Protein AF-A0A363TYN7-F1 (afdb_monomer_lite)

Structure (mmCIF, N/CA/C/O backbone):
data_AF-A0A363TYN7-F1
#
_entry.id   AF-A0A363TYN7-F1
#
loop_
_atom_site.group_PDB
_atom_site.id
_atom_site.type_symbol
_atom_site.label_atom_id
_atom_site.label_alt_id
_atom_site.label_comp_id
_atom_site.label_asym_id
_atom_site.label_entity_id
_atom_site.label_seq_id
_atom_site.pdbx_PDB_ins_code
_atom_site.Cartn_x
_atom_site.Cartn_y
_atom_site.Cartn_z
_atom_site.occupancy
_atom_site.B_iso_or_equiv
_atom_site.auth_seq_id
_atom_site.auth_comp_id
_atom_site.auth_asym_id
_atom_site.auth_atom_id
_atom_site.pdbx_PDB_model_num
ATOM 1 N N . MET A 1 1 ? 6.052 4.301 8.843 1.00 68.50 1 MET A N 1
ATOM 2 C CA . MET A 1 1 ? 6.081 3.186 9.827 1.00 68.50 1 MET A CA 1
ATOM 3 C C . MET A 1 1 ? 6.102 1.878 9.068 1.00 68.50 1 MET A C 1
ATOM 5 O O . MET A 1 1 ? 5.502 1.832 8.004 1.00 68.50 1 MET A O 1
ATOM 9 N N . SER A 1 2 ? 6.753 0.833 9.582 1.00 78.62 2 SER A N 1
ATOM 10 C CA . SER A 1 2 ? 6.806 -0.447 8.875 1.00 78.62 2 SER A CA 1
ATOM 11 C C . SER A 1 2 ? 6.422 -1.623 9.765 1.00 78.62 2 SER A C 1
ATOM 13 O O . SER A 1 2 ? 6.964 -1.758 10.860 1.00 78.62 2 SER A O 1
ATOM 15 N N . VAL A 1 3 ? 5.502 -2.464 9.289 1.00 82.12 3 VAL A N 1
ATOM 16 C CA . VAL A 1 3 ? 4.878 -3.551 10.066 1.00 82.12 3 VAL A CA 1
ATOM 17 C C . VAL A 1 3 ? 5.008 -4.894 9.355 1.00 82.12 3 VAL A C 1
ATOM 19 O O . VAL A 1 3 ? 5.183 -4.961 8.132 1.00 82.12 3 VAL A O 1
ATOM 22 N N . ARG A 1 4 ? 4.943 -5.983 10.124 1.00 81.69 4 ARG A N 1
ATOM 23 C CA . ARG A 1 4 ? 4.838 -7.339 9.577 1.00 81.69 4 ARG A CA 1
ATOM 24 C C . ARG A 1 4 ? 3.369 -7.706 9.415 1.00 81.69 4 ARG A C 1
ATOM 26 O O . ARG A 1 4 ? 2.506 -7.162 10.092 1.00 81.69 4 ARG A O 1
ATOM 33 N N . ALA A 1 5 ? 3.094 -8.685 8.558 1.00 77.62 5 ALA A N 1
ATOM 34 C CA . ALA A 1 5 ? 1.731 -9.171 8.349 1.00 77.62 5 ALA A CA 1
ATOM 35 C C . ALA A 1 5 ? 1.074 -9.716 9.635 1.00 77.62 5 ALA A C 1
ATOM 37 O O . ALA A 1 5 ? -0.134 -9.599 9.782 1.00 77.62 5 ALA A O 1
ATOM 38 N N . ALA A 1 6 ? 1.862 -10.271 10.565 1.00 81.06 6 ALA A N 1
ATOM 39 C CA . ALA A 1 6 ? 1.366 -10.780 11.848 1.00 81.06 6 ALA A CA 1
ATOM 40 C C . ALA A 1 6 ? 0.877 -9.677 12.805 1.00 81.06 6 ALA A C 1
ATOM 42 O O . ALA A 1 6 ? 0.090 -9.964 13.699 1.00 81.06 6 ALA A O 1
ATOM 43 N N . ASP A 1 7 ? 1.323 -8.435 12.596 1.00 86.19 7 ASP A N 1
ATOM 44 C CA . ASP A 1 7 ? 0.982 -7.285 13.440 1.00 86.19 7 ASP A CA 1
ATOM 45 C C . ASP A 1 7 ? -0.185 -6.470 12.849 1.00 86.19 7 ASP A C 1
ATOM 47 O O . ASP A 1 7 ? -0.575 -5.438 13.395 1.00 86.19 7 ASP A O 1
ATOM 51 N N . LEU A 1 8 ? -0.722 -6.894 11.698 1.00 89.25 8 LEU A N 1
ATOM 52 C CA . LEU A 1 8 ? -1.846 -6.228 11.053 1.00 89.25 8 LEU A CA 1
ATOM 53 C C . LEU A 1 8 ? -3.171 -6.628 11.711 1.00 89.25 8 LEU A C 1
ATOM 55 O O . LEU A 1 8 ? -3.348 -7.784 12.104 1.00 89.25 8 LEU A O 1
ATOM 59 N N . PRO A 1 9 ? -4.141 -5.703 11.785 1.00 90.12 9 PRO A N 1
ATOM 60 C CA . PRO A 1 9 ? -5.463 -6.032 12.282 1.00 90.12 9 PRO A CA 1
ATOM 61 C C . PRO A 1 9 ? -6.155 -7.031 11.347 1.00 90.12 9 PRO A C 1
ATOM 63 O O . PRO A 1 9 ? -5.945 -7.039 10.133 1.00 90.12 9 PRO A O 1
ATOM 66 N N . SER A 1 10 ? -7.047 -7.850 11.905 1.00 91.12 10 SER A N 1
ATOM 67 C CA . SER A 1 10 ? -7.857 -8.797 11.126 1.00 91.12 10 SER A CA 1
ATOM 68 C C . SER A 1 10 ? -8.900 -8.113 10.234 1.00 91.12 10 SER A C 1
ATOM 70 O O . SER A 1 10 ? -9.431 -8.731 9.311 1.00 91.12 10 SER A O 1
ATOM 72 N N . ARG A 1 11 ? -9.211 -6.841 10.510 1.00 94.31 11 ARG A N 1
ATOM 73 C CA . ARG A 1 11 ? -10.128 -5.997 9.740 1.00 94.31 11 ARG A CA 1
ATOM 74 C C . ARG A 1 11 ? -9.525 -4.614 9.568 1.00 94.31 11 ARG A C 1
ATOM 76 O O . ARG A 1 11 ? -8.913 -4.084 10.491 1.00 94.31 11 ARG A O 1
ATOM 83 N N . PHE A 1 12 ? -9.760 -4.020 8.407 1.00 95.50 12 PHE A N 1
ATOM 84 C CA . PHE A 1 12 ? -9.336 -2.659 8.112 1.00 95.50 12 PHE A CA 1
ATOM 85 C C . PHE A 1 12 ? -10.533 -1.709 8.118 1.00 95.50 12 PHE A C 1
ATOM 87 O O . PHE A 1 12 ? -11.638 -2.124 7.751 1.00 95.50 12 PHE A O 1
ATOM 94 N N . PRO A 1 13 ? -10.332 -0.441 8.510 1.00 97.00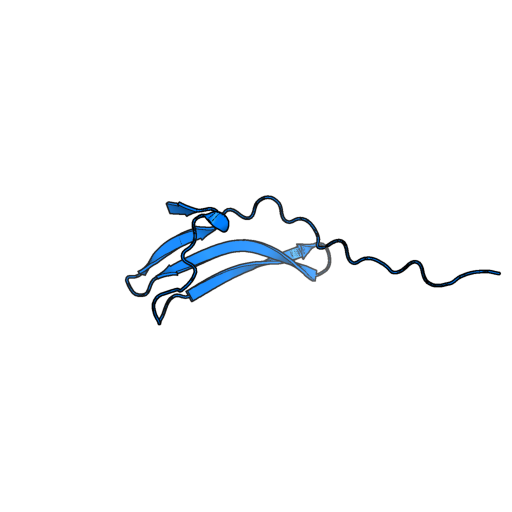 13 PRO A N 1
ATOM 95 C CA . PRO A 1 13 ? -11.316 0.604 8.278 1.00 97.00 13 PRO A CA 1
ATOM 96 C C . PRO A 1 13 ? -11.715 0.682 6.800 1.00 97.00 13 PRO A C 1
ATOM 98 O O . PRO A 1 13 ? -10.893 0.490 5.899 1.00 97.00 13 PRO A O 1
ATOM 101 N N . VAL A 1 14 ? -12.983 1.001 6.541 1.00 97.56 14 VAL A N 1
ATOM 102 C CA . VAL A 1 14 ? -13.451 1.261 5.175 1.00 97.56 14 VAL A CA 1
ATOM 103 C C . VAL A 1 14 ? -12.663 2.439 4.601 1.00 97.56 14 VAL A C 1
ATOM 105 O O . VAL A 1 14 ? -12.535 3.477 5.244 1.00 97.56 14 VAL A O 1
ATOM 108 N N . GLY A 1 15 ? -12.121 2.262 3.394 1.00 96.69 15 GLY A N 1
ATOM 109 C CA . GLY A 1 15 ? -11.276 3.254 2.725 1.00 96.69 15 GLY A CA 1
ATOM 110 C C . GLY A 1 15 ? -9.772 2.993 2.836 1.00 96.69 15 GLY A C 1
ATOM 111 O O . GLY A 1 15 ? -9.007 3.659 2.138 1.00 96.69 15 GLY A O 1
ATOM 112 N N . THR A 1 16 ? -9.328 2.009 3.631 1.00 97.44 16 THR A N 1
ATOM 113 C CA . THR A 1 16 ? -7.928 1.568 3.590 1.00 97.44 16 THR A CA 1
ATOM 114 C C . THR A 1 16 ? -7.586 1.006 2.208 1.00 97.44 16 THR A C 1
ATOM 116 O O . THR A 1 16 ? -8.290 0.144 1.679 1.00 97.44 16 THR A O 1
ATOM 119 N N . LYS A 1 17 ? -6.473 1.463 1.633 1.00 97.12 17 LYS A N 1
ATOM 120 C CA . LYS A 1 17 ? -5.951 1.004 0.341 1.00 97.12 17 LYS A CA 1
ATOM 121 C C . LYS A 1 17 ? -4.729 0.125 0.553 1.00 97.12 17 LYS A C 1
ATOM 123 O O . LYS A 1 17 ? -3.824 0.501 1.292 1.00 97.12 17 LYS A O 1
ATOM 128 N N . TYR A 1 18 ? -4.684 -1.008 -0.139 1.00 95.12 18 TYR A N 1
ATOM 129 C CA . TYR A 1 18 ? -3.482 -1.824 -0.275 1.00 95.12 18 TYR A CA 1
ATOM 130 C C . TYR A 1 18 ? -2.814 -1.496 -1.604 1.00 95.12 18 TYR A C 1
ATOM 132 O O . TYR A 1 18 ? -3.406 -1.704 -2.662 1.00 95.12 18 TYR A O 1
ATOM 140 N N . VAL A 1 19 ? -1.601 -0.957 -1.541 1.00 95.19 19 VAL A N 1
ATOM 141 C CA . VAL A 1 19 ? -0.862 -0.516 -2.719 1.00 95.19 19 VAL A CA 1
ATOM 142 C C . VAL A 1 19 ? 0.313 -1.447 -2.958 1.00 95.19 19 VAL A C 1
ATOM 144 O O . VAL A 1 19 ? 1.091 -1.754 -2.050 1.00 95.19 19 VAL A O 1
ATOM 147 N N . VAL A 1 20 ? 0.428 -1.884 -4.208 1.00 92.75 20 VAL A N 1
ATOM 148 C CA . VAL A 1 20 ? 1.564 -2.637 -4.724 1.00 92.75 20 VAL A CA 1
ATOM 149 C C . VAL A 1 20 ? 2.145 -1.825 -5.864 1.00 92.75 20 VAL A C 1
ATOM 151 O O . VAL A 1 20 ? 1.469 -1.578 -6.858 1.00 92.75 20 VAL A O 1
ATOM 154 N N . GLU A 1 21 ? 3.394 -1.417 -5.707 1.00 91.69 21 GLU A N 1
ATOM 155 C CA . GLU A 1 21 ? 4.155 -0.763 -6.762 1.00 91.69 21 GLU A CA 1
ATOM 156 C C . GLU A 1 21 ? 5.088 -1.792 -7.379 1.00 91.69 21 GLU A C 1
ATOM 158 O O . GLU A 1 21 ? 5.760 -2.551 -6.671 1.00 91.69 21 GLU A O 1
ATOM 163 N N . GLY A 1 22 ? 5.122 -1.826 -8.704 1.00 90.25 22 GLY A N 1
ATOM 164 C CA . GLY A 1 22 ? 6.022 -2.683 -9.450 1.00 90.25 22 GLY A CA 1
ATOM 165 C C . GLY A 1 22 ? 6.519 -2.002 -10.711 1.00 90.25 22 GLY A C 1
ATOM 166 O O . GLY A 1 22 ? 5.948 -1.009 -11.157 1.00 90.25 22 GLY A O 1
ATOM 167 N N . ASP A 1 23 ? 7.591 -2.554 -11.255 1.00 88.81 23 ASP A N 1
ATOM 168 C CA . ASP A 1 23 ? 8.193 -2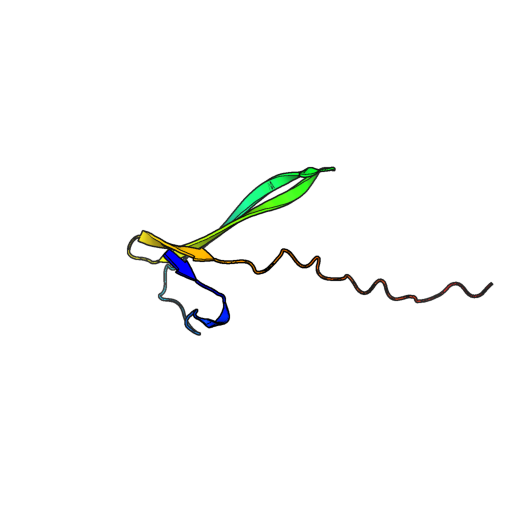.145 -12.513 1.00 88.81 23 ASP A CA 1
ATOM 169 C C . ASP A 1 23 ? 8.356 -3.338 -13.464 1.00 88.81 23 ASP A C 1
ATOM 171 O O . ASP A 1 23 ? 8.116 -4.504 -13.108 1.00 88.81 23 ASP A O 1
ATOM 175 N N . ASP A 1 24 ? 8.745 -3.026 -14.699 1.00 88.94 24 ASP A N 1
ATOM 176 C CA . ASP A 1 24 ? 9.093 -4.019 -15.705 1.00 88.94 24 ASP A CA 1
ATOM 177 C C . ASP A 1 24 ? 10.429 -4.669 -15.336 1.00 88.94 24 ASP A C 1
ATOM 179 O O . ASP A 1 24 ? 11.521 -4.212 -15.679 1.00 88.94 24 ASP A O 1
ATOM 183 N N . GLY A 1 25 ? 10.334 -5.764 -14.590 1.00 80.94 25 GLY A N 1
ATOM 184 C CA . GLY A 1 25 ? 11.468 -6.593 -14.234 1.00 80.94 25 GLY A CA 1
ATOM 185 C C . GLY A 1 25 ? 12.013 -7.399 -15.422 1.00 80.94 25 GLY A C 1
ATOM 186 O O . GLY A 1 25 ? 11.440 -7.426 -16.519 1.00 80.94 25 GLY A O 1
ATOM 187 N N . PRO A 1 26 ? 13.134 -8.115 -15.217 1.00 81.62 26 PRO A N 1
ATOM 188 C CA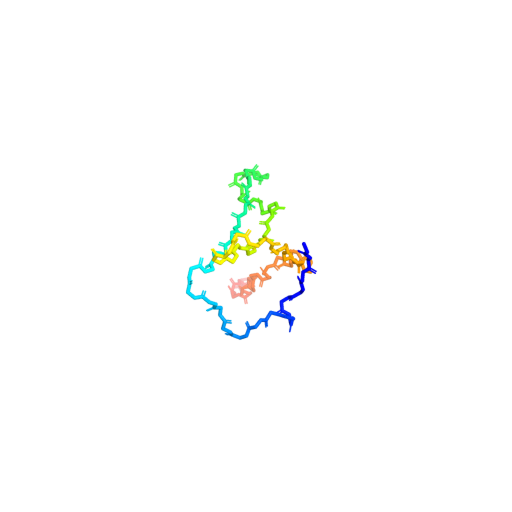 . PRO A 1 26 ? 13.829 -8.829 -16.283 1.00 81.62 26 PRO A CA 1
ATOM 189 C C . PRO A 1 26 ? 12.916 -9.784 -17.068 1.00 81.62 26 PRO A C 1
ATOM 191 O O . PRO A 1 26 ? 12.215 -10.619 -16.489 1.00 81.62 26 PRO A O 1
ATOM 194 N N . GLY A 1 27 ? 12.954 -9.677 -18.399 1.00 84.25 27 GLY A N 1
ATOM 195 C CA . GLY A 1 27 ? 12.153 -10.510 -19.301 1.00 84.25 27 GLY A CA 1
ATOM 196 C C . GLY A 1 27 ? 10.660 -10.165 -19.322 1.00 84.25 27 GLY A C 1
ATOM 197 O O . GLY A 1 27 ? 9.849 -11.060 -19.557 1.00 84.25 27 GLY A O 1
ATOM 198 N N . GLY A 1 28 ? 10.295 -8.911 -19.030 1.00 84.19 28 GLY A N 1
ATOM 199 C CA . GLY A 1 28 ? 8.902 -8.444 -19.028 1.00 84.19 28 GLY A CA 1
ATOM 200 C C . GLY A 1 28 ? 8.080 -8.992 -17.861 1.00 84.19 28 GLY A C 1
ATOM 201 O O . GLY A 1 28 ? 6.856 -9.080 -17.939 1.00 84.19 28 GLY A O 1
ATOM 202 N N . ARG A 1 29 ? 8.744 -9.433 -16.786 1.00 84.56 29 ARG A N 1
ATOM 203 C CA . ARG A 1 29 ? 8.071 -9.933 -15.584 1.00 84.56 29 ARG A CA 1
ATOM 204 C C . ARG A 1 29 ? 7.901 -8.797 -14.594 1.00 84.56 29 ARG A C 1
ATOM 206 O O . ARG A 1 29 ? 8.890 -8.181 -14.224 1.00 84.56 29 ARG A O 1
ATOM 213 N N . LEU A 1 30 ? 6.682 -8.603 -14.094 1.00 84.75 30 LEU A N 1
ATOM 214 C CA . LEU A 1 30 ? 6.409 -7.644 -13.026 1.00 84.75 30 LEU A CA 1
ATOM 215 C C . LEU A 1 30 ? 7.320 -7.912 -11.818 1.00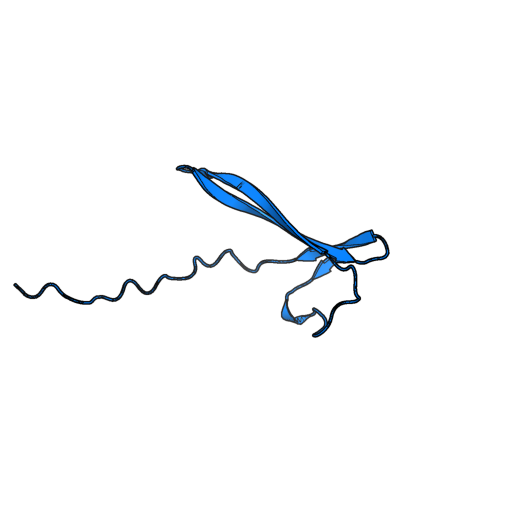 84.75 30 LEU A C 1
ATOM 217 O O . LEU A 1 30 ? 7.233 -8.975 -11.194 1.00 84.75 30 LEU A O 1
ATOM 221 N N . ARG A 1 31 ? 8.169 -6.944 -11.476 1.00 88.12 31 ARG A N 1
ATOM 222 C CA . ARG A 1 31 ? 8.966 -6.946 -10.249 1.00 88.12 31 ARG A CA 1
ATOM 223 C C . ARG A 1 31 ? 8.312 -5.988 -9.266 1.00 88.12 31 ARG A C 1
ATOM 225 O O . ARG A 1 31 ? 8.118 -4.820 -9.562 1.00 88.12 31 ARG A O 1
ATOM 232 N N . ILE A 1 32 ? 7.954 -6.490 -8.086 1.00 88.38 32 ILE A N 1
ATOM 233 C CA . ILE A 1 32 ? 7.322 -5.674 -7.044 1.00 88.38 32 ILE A CA 1
ATOM 234 C C . ILE A 1 32 ? 8.413 -4.932 -6.273 1.00 88.38 32 ILE A C 1
ATOM 236 O O . ILE A 1 32 ? 9.280 -5.566 -5.672 1.00 88.38 32 ILE A O 1
ATOM 240 N N . VAL A 1 33 ? 8.350 -3.603 -6.274 1.00 89.44 33 VAL A N 1
ATOM 241 C CA . VAL A 1 33 ? 9.337 -2.721 -5.634 1.00 89.44 33 VAL A CA 1
ATOM 242 C C . VAL A 1 33 ? 8.865 -2.203 -4.279 1.00 89.44 33 VAL A C 1
ATOM 244 O O . VAL A 1 33 ? 9.688 -1.956 -3.400 1.00 89.44 33 VAL A O 1
ATOM 247 N N . ALA A 1 34 ? 7.551 -2.101 -4.065 1.00 89.81 34 ALA A N 1
ATOM 248 C CA . ALA A 1 34 ? 6.989 -1.639 -2.802 1.00 89.81 34 ALA A CA 1
ATOM 249 C C . ALA A 1 34 ? 5.616 -2.251 -2.509 1.00 89.81 34 ALA A C 1
ATOM 251 O O . ALA A 1 34 ? 4.835 -2.579 -3.403 1.00 89.81 34 ALA A O 1
ATOM 252 N N . ARG A 1 35 ? 5.324 -2.393 -1.212 1.00 92.12 35 ARG A N 1
ATOM 253 C CA . ARG A 1 35 ? 4.015 -2.786 -0.683 1.00 92.12 35 ARG A CA 1
ATOM 254 C C . ARG A 1 35 ? 3.712 -1.962 0.555 1.00 92.12 35 ARG A C 1
ATOM 256 O O . ARG A 1 35 ? 4.533 -1.915 1.472 1.00 92.12 35 ARG A O 1
ATOM 263 N N . TYR A 1 36 ? 2.545 -1.342 0.602 1.00 94.81 36 TYR A N 1
ATOM 264 C CA . TYR A 1 36 ? 2.149 -0.509 1.733 1.00 94.81 36 TYR A CA 1
ATOM 265 C C . TYR A 1 36 ? 0.631 -0.364 1.828 1.00 94.81 36 TYR A C 1
ATOM 267 O O . TYR A 1 36 ? -0.110 -0.650 0.887 1.00 94.81 36 TYR A O 1
ATOM 275 N N . LEU A 1 37 ? 0.175 0.074 2.996 1.00 95.50 37 LEU A N 1
ATOM 276 C CA . LEU A 1 37 ? -1.202 0.464 3.254 1.00 95.50 37 LEU A CA 1
ATOM 277 C C . LEU A 1 37 ? -1.305 1.983 3.315 1.00 95.50 37 LEU A C 1
ATOM 279 O O . LEU A 1 37 ? -0.407 2.635 3.847 1.00 95.50 37 LEU A O 1
ATOM 283 N N . ILE A 1 38 ? -2.420 2.518 2.831 1.00 97.62 38 ILE A N 1
ATOM 284 C CA . ILE A 1 38 ? -2.856 3.892 3.090 1.00 97.62 38 ILE A CA 1
ATOM 285 C C . ILE A 1 38 ? -4.170 3.814 3.860 1.00 97.62 38 ILE A C 1
ATOM 287 O O . ILE A 1 38 ? -5.154 3.294 3.335 1.00 97.62 38 ILE A O 1
ATOM 291 N N . TYR A 1 39 ? -4.181 4.283 5.104 1.00 96.31 39 TYR A N 1
ATOM 292 C CA . TYR A 1 39 ? -5.393 4.382 5.918 1.00 96.31 39 TYR A CA 1
ATOM 293 C C . TYR A 1 39 ? -6.273 5.562 5.465 1.00 96.31 39 TYR A C 1
ATOM 295 O O . TYR A 1 39 ? -5.794 6.437 4.739 1.00 96.31 39 TYR A O 1
ATOM 303 N N . PRO A 1 40 ? -7.561 5.606 5.862 1.00 97.88 40 PRO A N 1
ATOM 304 C CA . PRO A 1 40 ? -8.469 6.682 5.455 1.00 97.88 40 PRO A CA 1
ATOM 305 C C . PRO A 1 40 ? -8.020 8.089 5.875 1.00 97.88 40 PRO A C 1
ATOM 307 O O . PRO A 1 40 ? -8.365 9.060 5.212 1.00 97.88 40 PRO A O 1
ATOM 310 N N . ASP A 1 41 ? -7.232 8.195 6.945 1.00 96.62 41 ASP A N 1
ATOM 311 C CA . ASP A 1 41 ? -6.616 9.436 7.433 1.00 96.62 41 ASP A CA 1
ATOM 312 C C . ASP A 1 41 ? -5.355 9.850 6.643 1.00 96.62 41 ASP A C 1
ATOM 314 O O . ASP A 1 41 ? -4.740 10.871 6.939 1.00 96.62 41 ASP A O 1
ATOM 318 N N . GLY A 1 42 ? -4.952 9.060 5.643 1.00 96.94 42 GLY A N 1
ATOM 319 C CA . GLY A 1 42 ? -3.734 9.262 4.861 1.00 96.94 42 GLY A CA 1
ATOM 320 C C . GLY A 1 42 ? -2.486 8.617 5.464 1.00 96.94 42 GLY A C 1
ATOM 321 O O . GLY A 1 42 ? -1.425 8.654 4.835 1.00 96.94 42 GLY A O 1
ATOM 322 N N . THR A 1 43 ? -2.581 7.978 6.634 1.00 95.56 43 THR A N 1
ATOM 323 C CA . THR A 1 43 ? -1.438 7.324 7.276 1.00 95.56 43 THR A CA 1
ATOM 324 C C . THR A 1 43 ? -0.898 6.197 6.395 1.00 95.56 43 THR A C 1
ATOM 326 O O . THR A 1 43 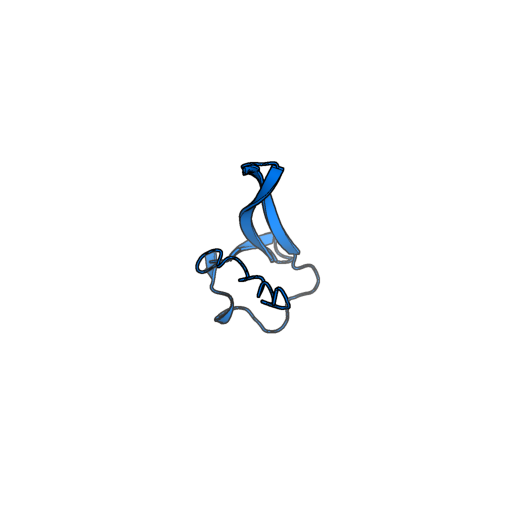? -1.614 5.251 6.053 1.00 95.56 43 THR A O 1
ATOM 329 N N . ARG A 1 44 ? 0.397 6.273 6.053 1.00 95.25 44 ARG A N 1
ATOM 330 C CA . ARG A 1 44 ? 1.107 5.246 5.278 1.00 95.25 44 ARG A CA 1
ATOM 331 C C . ARG A 1 44 ? 1.851 4.263 6.175 1.00 95.25 44 ARG A C 1
ATOM 333 O O . ARG A 1 44 ? 2.677 4.649 7.008 1.00 95.25 44 ARG A O 1
ATOM 340 N N . VAL A 1 45 ? 1.627 2.975 5.929 1.00 94.06 45 VAL A N 1
ATOM 341 C CA . VAL A 1 45 ? 2.326 1.883 6.614 1.00 94.06 45 VAL A CA 1
ATOM 342 C C . VAL A 1 45 ? 2.983 0.950 5.603 1.00 94.06 45 VAL A C 1
ATOM 344 O O . VAL A 1 45 ? 2.301 0.252 4.857 1.00 94.06 45 VAL A O 1
ATOM 347 N N . ASP A 1 46 ? 4.314 0.909 5.602 1.00 93.38 46 ASP A N 1
ATOM 348 C CA . ASP A 1 46 ? 5.097 0.052 4.714 1.00 93.38 46 ASP A CA 1
ATOM 349 C C . ASP A 1 46 ? 5.102 -1.393 5.214 1.00 93.38 46 ASP A C 1
ATOM 351 O O . ASP A 1 46 ? 5.372 -1.685 6.384 1.00 93.38 46 ASP A O 1
ATOM 355 N N . LEU A 1 47 ? 4.844 -2.333 4.317 1.00 90.44 47 LEU A N 1
ATOM 356 C CA . LEU A 1 47 ? 4.743 -3.739 4.671 1.00 90.44 47 LEU A CA 1
ATOM 357 C C . LEU A 1 47 ? 6.084 -4.426 4.450 1.00 90.44 47 LEU A C 1
ATOM 359 O O . LEU A 1 47 ? 6.593 -4.495 3.331 1.00 90.44 47 LEU A O 1
ATOM 363 N N . LYS A 1 48 ? 6.642 -4.999 5.520 1.00 79.12 48 LYS A N 1
ATOM 364 C CA . LYS A 1 48 ? 7.816 -5.871 5.410 1.00 79.12 48 LYS A CA 1
ATOM 365 C C . LYS A 1 48 ? 7.384 -7.182 4.778 1.00 79.12 48 LYS A C 1
ATOM 367 O O . LYS A 1 48 ? 6.959 -8.103 5.474 1.00 79.12 48 LYS A O 1
ATOM 372 N N . THR A 1 49 ? 7.529 -7.298 3.461 1.00 67.69 49 THR A N 1
ATOM 373 C CA . THR A 1 49 ? 7.563 -8.617 2.833 1.00 67.69 49 THR A CA 1
ATOM 374 C C . THR A 1 49 ? 8.851 -9.302 3.251 1.00 67.69 49 THR A C 1
ATOM 376 O O . THR A 1 49 ? 9.922 -9.002 2.730 1.00 67.69 49 THR A O 1
ATOM 379 N N . GLY A 1 50 ? 8.759 -10.196 4.236 1.00 58.28 50 GLY A N 1
ATOM 380 C CA . GLY A 1 50 ? 9.829 -11.145 4.510 1.00 58.28 50 GLY A CA 1
ATOM 381 C C . GLY A 1 50 ? 10.048 -11.946 3.240 1.00 58.28 50 GLY A C 1
ATOM 382 O O . GLY A 1 50 ? 9.157 -12.716 2.915 1.00 58.28 50 GLY A O 1
ATOM 383 N N . ALA A 1 51 ? 11.156 -11.651 2.546 1.00 47.88 51 ALA A N 1
ATOM 384 C CA . ALA A 1 51 ? 11.647 -12.191 1.279 1.00 47.88 51 ALA A CA 1
ATOM 385 C C . ALA A 1 51 ? 10.550 -12.659 0.318 1.00 47.88 51 ALA A C 1
ATOM 387 O O . ALA A 1 51 ? 9.850 -13.616 0.615 1.00 47.88 51 ALA A O 1
ATOM 388 N N . ASP A 1 52 ? 10.466 -12.031 -0.856 1.00 53.16 52 ASP A N 1
ATOM 389 C CA . ASP A 1 52 ? 9.748 -12.512 -2.039 1.00 53.16 52 ASP A CA 1
ATOM 390 C C . ASP A 1 52 ? 10.068 -13.999 -2.279 1.00 53.16 52 ASP A C 1
ATOM 392 O O . ASP A 1 52 ? 10.989 -14.360 -3.005 1.00 53.16 52 ASP A O 1
ATOM 396 N N . ARG A 1 53 ? 9.407 -14.895 -1.541 1.00 47.50 53 ARG A N 1
ATOM 397 C CA . ARG A 1 53 ? 9.644 -16.324 -1.608 1.00 47.50 53 ARG A CA 1
ATOM 398 C C . ARG A 1 53 ? 8.891 -16.645 -2.874 1.00 47.50 53 ARG A C 1
ATOM 400 O O . ARG A 1 53 ? 7.659 -16.548 -2.841 1.00 47.50 53 ARG A O 1
ATOM 407 N N . PRO A 1 54 ? 9.580 -16.952 -3.989 1.00 45.38 54 PRO A N 1
ATOM 408 C CA . PRO A 1 54 ? 8.875 -17.317 -5.194 1.00 45.38 54 PRO A CA 1
ATOM 409 C C . PRO A 1 54 ? 7.949 -18.437 -4.761 1.00 45.38 54 PRO A C 1
ATOM 411 O O . PRO A 1 54 ? 8.412 -19.429 -4.184 1.00 45.38 54 PRO A O 1
ATOM 414 N N . VAL A 1 55 ? 6.641 -18.220 -4.923 1.00 51.72 55 VAL A N 1
ATOM 415 C CA . VAL A 1 55 ? 5.641 -19.258 -4.718 1.00 51.72 55 VAL A CA 1
ATOM 416 C C . VAL A 1 55 ? 6.183 -20.416 -5.530 1.00 51.72 55 VAL A C 1
ATOM 418 O O . VAL A 1 55 ? 6.234 -20.326 -6.759 1.00 51.72 55 VAL A O 1
ATOM 421 N N . ARG A 1 56 ? 6.734 -21.437 -4.856 1.00 52.12 56 ARG A N 1
ATOM 422 C CA . ARG A 1 56 ? 7.277 -22.613 -5.523 1.00 52.12 56 ARG A CA 1
ATOM 423 C C . ARG A 1 56 ? 6.062 -23.212 -6.194 1.00 52.12 56 ARG A C 1
ATOM 425 O O . ARG A 1 56 ? 5.302 -23.933 -5.551 1.00 52.12 56 ARG A O 1
ATOM 432 N N . ARG A 1 57 ? 5.836 -22.856 -7.463 1.00 54.38 57 ARG A N 1
ATOM 433 C CA . ARG A 1 57 ? 4.899 -23.551 -8.327 1.00 54.38 57 ARG A CA 1
ATOM 434 C C . ARG A 1 57 ? 5.387 -24.980 -8.239 1.00 54.38 57 ARG A C 1
ATOM 436 O O . ARG A 1 57 ? 6.476 -25.282 -8.726 1.00 54.38 57 ARG A O 1
ATOM 443 N N . ARG A 1 58 ? 4.658 -25.818 -7.499 1.00 51.97 58 ARG A N 1
ATOM 444 C CA . ARG A 1 58 ? 4.871 -27.257 -7.501 1.00 51.97 58 ARG A CA 1
ATOM 445 C C . ARG A 1 58 ? 4.659 -27.643 -8.954 1.00 51.97 58 ARG A C 1
ATOM 447 O O . ARG A 1 58 ? 3.527 -27.799 -9.397 1.00 51.97 58 ARG A O 1
ATOM 454 N N . ARG A 1 59 ? 5.746 -27.670 -9.726 1.00 49.50 59 ARG A N 1
ATOM 455 C CA . ARG A 1 59 ? 5.772 -28.270 -11.047 1.00 49.50 59 ARG A CA 1
ATOM 456 C C . ARG A 1 59 ? 5.511 -29.727 -10.727 1.00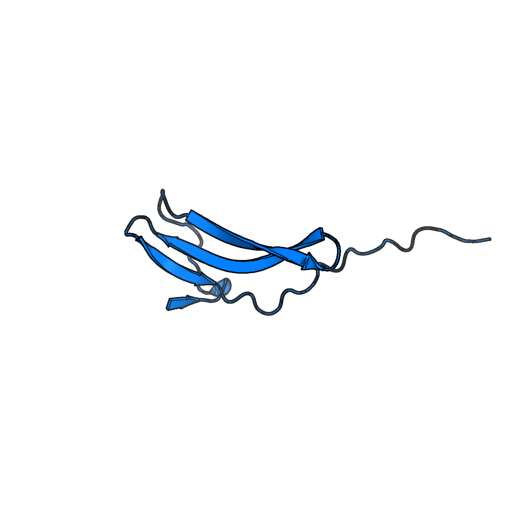 49.50 59 ARG A C 1
ATOM 458 O O . ARG A 1 59 ? 6.392 -30.412 -10.217 1.00 49.50 59 ARG A O 1
ATOM 465 N N . ALA A 1 60 ? 4.246 -30.120 -10.837 1.00 54.34 60 ALA A N 1
ATOM 466 C CA . ALA A 1 60 ? 3.849 -31.499 -10.708 1.00 54.34 60 ALA A CA 1
ATOM 467 C C . ALA A 1 60 ? 4.759 -32.278 -11.655 1.00 54.34 60 ALA A C 1
ATOM 469 O O . ALA A 1 60 ? 4.687 -32.117 -12.871 1.00 54.34 60 ALA A O 1
ATOM 470 N N . LEU A 1 61 ? 5.667 -33.058 -11.074 1.00 60.22 61 LEU A N 1
ATOM 471 C CA . LEU A 1 61 ? 6.338 -34.160 -11.736 1.00 60.22 61 LEU A CA 1
ATOM 472 C C . LEU A 1 61 ? 5.239 -35.174 -12.064 1.00 60.22 61 LEU A C 1
ATOM 474 O O . LEU A 1 61 ? 5.017 -36.135 -11.338 1.00 60.22 61 LEU A O 1
ATOM 478 N N . ARG A 1 62 ? 4.463 -34.894 -13.109 1.00 56.12 62 ARG A N 1
ATOM 479 C CA . ARG A 1 62 ? 3.578 -35.860 -13.740 1.00 56.12 62 ARG A CA 1
ATOM 480 C C . ARG A 1 62 ? 4.100 -36.099 -15.142 1.00 56.12 62 ARG A C 1
ATOM 482 O O . ARG A 1 62 ? 3.915 -35.277 -16.030 1.00 56.12 62 ARG A O 1
ATOM 489 N N . GLY A 1 63 ? 4.741 -37.255 -15.267 1.00 51.22 63 GLY A N 1
ATOM 490 C CA . GLY A 1 63 ? 4.760 -38.048 -16.483 1.00 51.22 63 GLY A CA 1
ATOM 491 C C . GLY A 1 63 ? 5.847 -37.684 -17.472 1.00 51.22 63 GLY A C 1
ATOM 492 O O . GLY A 1 63 ? 5.622 -36.829 -18.314 1.00 51.22 63 GLY A O 1
ATOM 493 N N . ARG A 1 64 ? 6.954 -38.433 -17.426 1.00 48.06 64 ARG A N 1
ATOM 494 C CA . ARG A 1 64 ? 7.518 -39.100 -18.609 1.00 48.06 64 ARG A CA 1
ATOM 495 C C . ARG A 1 64 ? 8.233 -40.378 -18.166 1.00 48.06 64 ARG A C 1
ATOM 497 O O . ARG A 1 64 ? 9.394 -40.345 -17.785 1.00 48.06 64 ARG A O 1
ATOM 504 N N . SER A 1 65 ? 7.485 -41.473 -18.166 1.00 47.16 65 SER A N 1
ATOM 505 C CA . SER A 1 65 ? 8.007 -42.824 -18.346 1.00 47.16 65 SER A CA 1
ATOM 506 C C . SER A 1 65 ? 8.009 -43.106 -19.849 1.00 47.16 65 SER A C 1
ATOM 508 O O . SER A 1 65 ? 6.923 -43.171 -20.425 1.00 47.16 65 SER A O 1
ATOM 510 N N . CYS A 1 66 ? 9.194 -43.220 -20.445 1.00 42.03 66 CYS A N 1
ATOM 511 C CA . CYS A 1 66 ? 9.495 -43.980 -21.659 1.00 42.03 66 CYS A CA 1
ATOM 512 C C . CYS A 1 66 ? 10.926 -44.490 -21.503 1.00 42.03 66 CYS A C 1
ATOM 514 O O . CYS A 1 66 ? 11.776 -43.654 -21.115 1.00 42.03 66 CYS A O 1
#

pLDDT: mean 79.62, std 18.02, range [42.03, 97.88]

Radius of gyration: 17.39 Å; chains: 1; bounding box: 27×53×35 Å

Foldseek 3Di:
DEDEPVPDDPDAPPPKDWDWDWDQDPPRDTDTDFTWIQHPVRDIYGYPPPDPPPPPPPPPPDDDDD

Sequence (66 aa):
MSVRAADLPSRFPVGTKYVVEGDDGPGGRLRIVARYLIYPDGTRVDLKTGADRPVRRRRALRGRSC

Secondary structure (DSSP, 8-state):
-EE-GGGS-SS--TT-EEEEEEEEETTTEEEEEEEEEE-TT--EEEE--S----------------